Protein AF-A0A662A0G9-F1 (afdb_monomer)

Sequence (74 aa):
MHFNIKFFLLAISFLLLGKSFGQVDISDTTLHIPMFYASFAYQIPGGDMADRFGDNANIGGGFQWKTNTNWVFG

Foldseek 3Di:
DDDDVVVVVVVVVVVVPDDDPPDDPDQLLPDKDKDKDKDKDKDQDDDPCVVVHGIDIDIDMDIWIAHSVGDIDD

Secondary structure (DSSP, 8-state):
----HHHHHHHHHHHTTPPPTT-----GGG--EEEEEEEEEEE---THHHHH---EEEEEEEEEEE-TTS-EE-

pLDDT: mean 85.19, std 12.31, range [48.12, 97.5]

Mean predicted aligned error: 12.7 Å

Radius of gyration: 27.89 Å; Cα contacts (8 Å, |Δi|>4): 74; chains: 1; bounding box: 40×47×76 Å

Structure (mmCIF, N/CA/C/O backbone):
data_AF-A0A662A0G9-F1
#
_entry.id   AF-A0A662A0G9-F1
#
loop_
_atom_site.group_PDB
_atom_site.id
_atom_site.type_symbol
_atom_site.label_atom_id
_atom_site.label_alt_id
_atom_site.label_comp_id
_atom_site.label_asym_id
_atom_site.label_entity_id
_atom_site.label_seq_id
_atom_site.pdbx_PDB_ins_code
_atom_site.Cartn_x
_atom_site.Cartn_y
_atom_site.Cartn_z
_atom_site.occupancy
_atom_site.B_iso_or_equiv
_atom_site.auth_seq_id
_atom_site.auth_comp_id
_atom_site.auth_asym_id
_atom_site.auth_atom_id
_atom_site.pdbx_PDB_model_num
ATOM 1 N N . MET A 1 1 ? 23.262 -36.243 45.405 1.00 48.12 1 MET A N 1
ATOM 2 C CA . MET A 1 1 ? 21.902 -35.846 44.975 1.00 48.12 1 MET A CA 1
ATOM 3 C C . MET A 1 1 ? 21.872 -35.835 43.455 1.00 48.12 1 MET A C 1
ATOM 5 O O . MET A 1 1 ? 22.562 -35.016 42.868 1.00 48.12 1 MET A O 1
ATOM 9 N N . HIS A 1 2 ? 21.154 -36.762 42.816 1.00 59.78 2 HIS A N 1
ATOM 10 C CA . HIS A 1 2 ? 21.002 -36.764 41.357 1.00 59.78 2 HIS A CA 1
ATOM 11 C C . HIS A 1 2 ? 19.864 -35.811 40.985 1.00 59.78 2 HIS A C 1
ATOM 13 O O . HIS A 1 2 ? 18.710 -36.051 41.338 1.00 59.78 2 HIS A O 1
ATOM 19 N N . PHE A 1 3 ? 20.195 -34.699 40.332 1.00 67.75 3 PHE A N 1
ATOM 20 C CA . PHE A 1 3 ? 19.206 -33.727 39.882 1.00 67.75 3 PHE A CA 1
ATOM 21 C C . PHE A 1 3 ? 18.480 -34.281 38.651 1.00 67.75 3 PHE A C 1
ATOM 23 O O . PHE A 1 3 ? 19.060 -34.441 37.578 1.00 67.75 3 PHE A O 1
ATOM 30 N N . ASN A 1 4 ? 17.207 -34.631 38.818 1.00 81.94 4 ASN A N 1
ATOM 31 C CA . ASN A 1 4 ? 16.406 -35.244 37.766 1.00 81.94 4 ASN A CA 1
ATOM 32 C C . ASN A 1 4 ? 15.854 -34.165 36.827 1.00 81.94 4 ASN A C 1
ATOM 34 O O . ASN A 1 4 ? 14.788 -33.597 37.068 1.00 81.94 4 ASN A O 1
ATOM 38 N N . ILE A 1 5 ? 16.565 -33.922 35.725 1.00 86.62 5 ILE A N 1
ATOM 39 C CA . ILE A 1 5 ? 16.259 -32.868 34.744 1.00 86.62 5 ILE A CA 1
ATOM 40 C C . ILE A 1 5 ? 14.821 -32.910 34.195 1.00 86.62 5 ILE A C 1
ATOM 42 O O . ILE A 1 5 ? 14.256 -31.876 33.860 1.00 86.62 5 ILE A O 1
ATOM 46 N N . LYS A 1 6 ? 14.179 -34.086 34.182 1.00 84.94 6 LYS A N 1
ATOM 47 C CA . LYS A 1 6 ? 12.778 -34.256 33.762 1.00 84.94 6 LYS A CA 1
ATOM 48 C C . LYS A 1 6 ? 11.793 -33.484 34.649 1.00 84.94 6 LYS A C 1
ATOM 50 O O . LYS A 1 6 ? 10.868 -32.870 34.131 1.00 84.94 6 LYS A O 1
ATOM 55 N N . PHE A 1 7 ? 12.005 -33.476 35.967 1.00 84.75 7 PHE A N 1
ATOM 56 C CA . PHE A 1 7 ? 11.145 -32.730 36.895 1.00 84.75 7 PHE A CA 1
ATOM 57 C C . PHE A 1 7 ? 11.346 -31.220 36.767 1.00 84.75 7 PHE A C 1
ATOM 59 O O . PHE A 1 7 ? 10.393 -30.456 36.883 1.00 84.75 7 PHE A O 1
ATOM 66 N N . PHE A 1 8 ? 12.571 -30.795 36.465 1.00 86.44 8 PHE A N 1
ATOM 67 C CA . PHE A 1 8 ? 12.884 -29.394 36.212 1.00 86.44 8 PHE A CA 1
ATOM 68 C C . PHE A 1 8 ? 12.208 -28.879 34.931 1.00 86.44 8 PHE A C 1
ATOM 70 O O . PHE A 1 8 ? 11.585 -27.820 34.939 1.00 86.44 8 PHE A O 1
ATOM 77 N N . LEU A 1 9 ? 12.245 -29.668 33.854 1.00 86.88 9 LEU A N 1
ATOM 78 C CA . LEU A 1 9 ? 11.552 -29.351 32.601 1.00 86.88 9 LEU A CA 1
ATOM 79 C C . LEU A 1 9 ? 10.026 -29.299 32.776 1.00 86.88 9 LEU A C 1
ATOM 81 O O . LEU A 1 9 ? 9.375 -28.405 32.236 1.00 86.88 9 LEU A O 1
ATOM 85 N N . LEU A 1 10 ? 9.460 -30.208 33.577 1.00 86.56 10 LEU A N 1
ATOM 86 C CA . LEU A 1 10 ? 8.034 -30.198 33.907 1.00 86.56 10 LEU A CA 1
ATOM 87 C C . LEU A 1 10 ? 7.638 -28.905 34.641 1.00 86.56 10 LEU A C 1
ATOM 89 O O . LEU A 1 10 ? 6.642 -28.278 34.283 1.00 86.56 10 LEU A O 1
ATOM 93 N N . ALA A 1 11 ? 8.444 -28.466 35.612 1.00 85.75 11 ALA A N 1
ATOM 94 C CA . ALA A 1 11 ? 8.198 -27.228 36.350 1.00 85.75 11 ALA A CA 1
ATOM 95 C C . ALA A 1 11 ? 8.249 -25.983 35.444 1.00 85.75 11 ALA A C 1
ATOM 97 O O . ALA A 1 11 ? 7.393 -25.107 35.557 1.00 85.75 11 ALA A O 1
ATOM 98 N N . ILE A 1 12 ? 9.191 -25.935 34.495 1.00 85.81 12 ILE A N 1
ATOM 99 C CA . ILE A 1 12 ? 9.276 -24.853 33.500 1.00 85.81 12 ILE A CA 1
ATOM 100 C C . ILE A 1 12 ? 8.031 -24.824 32.608 1.00 85.81 12 ILE A C 1
ATOM 102 O O . ILE A 1 12 ? 7.491 -23.750 32.358 1.00 85.81 12 ILE A O 1
ATOM 106 N N . SER A 1 13 ? 7.535 -25.984 32.165 1.00 82.06 13 SER A N 1
ATOM 107 C CA . SER A 1 13 ? 6.338 -26.039 31.312 1.00 82.06 13 SER A CA 1
ATOM 108 C C . SER A 1 13 ? 5.098 -25.446 31.993 1.00 82.06 13 SER A C 1
ATOM 110 O O . SER A 1 13 ? 4.302 -24.775 31.342 1.00 82.06 13 SER A O 1
ATOM 112 N N . PHE A 1 14 ? 4.978 -25.615 33.313 1.00 79.56 14 PHE A N 1
ATOM 113 C CA . PHE A 1 14 ? 3.864 -25.083 34.098 1.00 79.56 14 PHE A CA 1
ATOM 114 C C . PHE A 1 14 ? 3.942 -23.559 34.275 1.00 79.56 14 PHE A C 1
ATOM 116 O O . PHE A 1 14 ? 2.912 -22.889 34.311 1.00 79.56 14 PHE A O 1
ATOM 123 N N . LEU A 1 15 ? 5.155 -22.999 34.332 1.00 78.12 15 LEU A N 1
ATOM 124 C CA . LEU A 1 15 ? 5.382 -21.552 34.427 1.00 78.12 15 LEU A CA 1
ATOM 125 C C . LEU A 1 15 ? 5.036 -20.805 33.128 1.00 78.12 15 LEU A C 1
ATOM 127 O O . LEU A 1 15 ? 4.747 -19.612 33.168 1.00 78.12 15 LEU A O 1
ATOM 131 N N . LEU A 1 16 ? 5.018 -21.497 31.985 1.00 75.62 16 LEU A N 1
ATOM 132 C CA . LEU A 1 16 ? 4.705 -20.916 30.674 1.00 75.62 16 LEU A CA 1
ATOM 133 C C . LEU A 1 16 ? 3.197 -20.865 30.356 1.00 75.62 16 LEU A C 1
ATOM 135 O O . LEU A 1 16 ? 2.817 -20.357 29.306 1.00 75.62 16 LEU A O 1
ATOM 139 N N . LEU A 1 17 ? 2.325 -21.345 31.252 1.00 71.50 17 LEU A N 1
ATOM 140 C CA . LEU A 1 17 ? 0.863 -21.362 31.059 1.00 71.50 17 LEU A CA 1
ATOM 141 C C . LEU A 1 17 ? 0.164 -20.031 31.411 1.00 71.50 17 LEU A C 1
ATOM 143 O O . LEU A 1 17 ? -1.067 -19.959 31.431 1.00 71.50 17 LEU A O 1
ATOM 147 N N . GLY A 1 18 ? 0.924 -18.974 31.708 1.00 73.94 18 GLY A N 1
ATOM 148 C CA . GLY A 1 18 ? 0.380 -17.652 32.008 1.00 73.94 18 GLY A CA 1
ATOM 149 C C . GLY A 1 18 ? -0.427 -17.074 30.841 1.00 73.94 18 GLY A C 1
ATOM 150 O O . GLY A 1 18 ? -0.031 -17.165 29.680 1.00 73.94 18 GLY A O 1
ATOM 151 N N . LYS A 1 19 ? -1.573 -16.452 31.144 1.00 67.00 19 LYS A N 1
ATOM 152 C CA . LYS A 1 19 ? -2.358 -15.701 30.155 1.00 67.00 19 LYS A CA 1
ATOM 153 C C . LYS A 1 19 ? -1.513 -14.525 29.648 1.00 67.00 19 LYS A C 1
ATOM 155 O O . LYS A 1 19 ? -1.139 -13.650 30.423 1.00 67.00 19 LYS A O 1
ATOM 160 N N . SER A 1 20 ? -1.198 -14.522 28.355 1.00 67.31 20 SER A N 1
ATOM 161 C CA . SER A 1 20 ? -0.509 -13.411 27.694 1.00 67.31 20 SER A CA 1
ATOM 162 C C . SER A 1 20 ? -1.464 -12.224 27.547 1.00 67.31 20 SER A C 1
ATOM 164 O O . SER A 1 20 ? -2.505 -12.348 26.908 1.00 67.31 20 SER A O 1
ATOM 166 N N . PHE A 1 21 ? -1.105 -11.067 28.107 1.00 70.75 21 PHE A N 1
ATOM 167 C CA . PHE A 1 21 ? -1.866 -9.812 27.994 1.00 70.75 21 PHE A CA 1
ATOM 168 C C . PHE A 1 21 ? -1.693 -9.108 26.630 1.00 70.75 21 PHE A C 1
ATOM 170 O O . PHE A 1 21 ? -2.068 -7.950 26.480 1.00 70.75 21 PHE A O 1
ATOM 177 N N . GLY A 1 22 ? -1.107 -9.780 25.632 1.00 66.94 22 GLY A N 1
ATOM 178 C CA . GLY A 1 22 ? -0.804 -9.187 24.324 1.00 66.94 22 GLY A CA 1
ATOM 179 C C . GLY A 1 22 ? -1.947 -9.214 23.305 1.00 66.94 22 GLY A C 1
ATOM 180 O O . GLY A 1 22 ? -1.851 -8.539 22.286 1.00 66.94 22 GLY A O 1
ATOM 181 N N . GLN A 1 23 ? -3.013 -9.983 23.547 1.00 64.25 23 GLN A N 1
ATOM 182 C CA . GLN A 1 23 ? -4.164 -10.064 22.642 1.00 64.25 23 GLN A CA 1
ATOM 183 C C . GLN A 1 23 ? -5.335 -9.275 23.224 1.00 64.25 23 GLN A C 1
ATOM 185 O O . GLN A 1 23 ? -6.129 -9.798 24.004 1.00 64.25 23 GLN A O 1
ATOM 190 N N . VAL A 1 24 ? -5.423 -7.999 22.850 1.00 66.12 24 VAL A N 1
ATOM 191 C CA . VAL A 1 24 ? -6.667 -7.240 22.985 1.00 66.12 24 VAL A CA 1
ATOM 192 C C . VAL A 1 24 ? -7.538 -7.619 21.792 1.00 66.12 24 VAL A C 1
ATOM 194 O O . VAL A 1 24 ? -7.175 -7.341 20.652 1.00 66.12 24 VAL A O 1
ATOM 197 N N . ASP A 1 25 ? -8.662 -8.278 22.060 1.00 67.31 25 ASP A N 1
ATOM 198 C CA . ASP A 1 25 ? -9.701 -8.533 21.063 1.00 67.31 25 ASP A CA 1
ATOM 199 C C . ASP A 1 25 ? -10.441 -7.218 20.791 1.00 67.31 25 ASP A C 1
ATOM 201 O O . ASP A 1 25 ? -11.404 -6.856 21.472 1.00 67.31 25 ASP A O 1
ATOM 205 N N . ILE A 1 26 ? -9.900 -6.424 19.867 1.00 65.94 26 ILE A N 1
ATOM 206 C CA . ILE A 1 26 ? -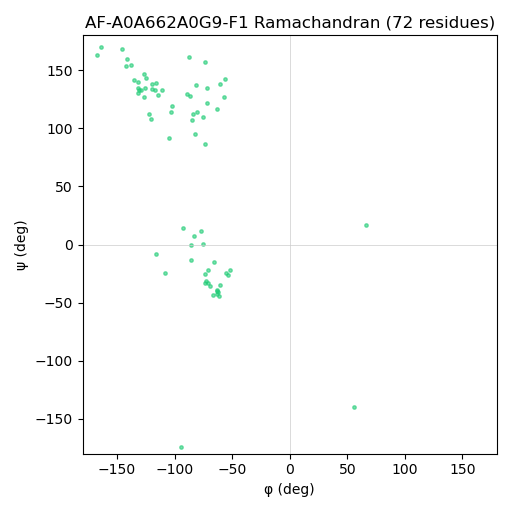10.570 -5.218 19.395 1.00 65.94 26 ILE A CA 1
ATOM 207 C C . ILE A 1 26 ? -11.524 -5.659 18.294 1.00 65.94 26 ILE A C 1
ATOM 209 O O . ILE A 1 26 ? -11.096 -5.989 17.193 1.00 65.94 26 ILE A O 1
ATOM 213 N N . SER A 1 27 ? -12.822 -5.651 18.593 1.00 67.25 27 S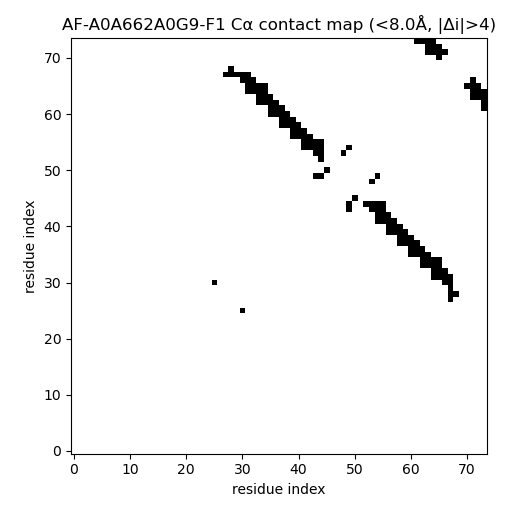ER A N 1
ATOM 214 C CA . SER A 1 27 ? -13.846 -5.945 17.595 1.00 67.25 27 SER A CA 1
ATOM 215 C C . SER A 1 27 ? -13.727 -4.989 16.401 1.00 67.25 27 SER A C 1
ATOM 217 O O . SER A 1 27 ? -13.769 -3.764 16.574 1.00 67.25 27 SER A O 1
ATOM 219 N N . ASP A 1 28 ? -13.637 -5.555 15.191 1.00 62.62 28 ASP A N 1
ATOM 220 C CA . ASP A 1 28 ? -13.536 -4.830 13.913 1.00 62.62 28 ASP A CA 1
ATOM 221 C C . ASP A 1 28 ? -14.638 -3.764 13.732 1.00 62.62 28 ASP A C 1
ATOM 223 O O . ASP A 1 28 ? -14.452 -2.782 13.014 1.00 62.62 28 ASP A O 1
ATOM 227 N N . THR A 1 29 ? -15.764 -3.894 14.441 1.00 61.31 29 THR A N 1
ATOM 228 C CA . THR A 1 29 ? -16.904 -2.965 14.395 1.00 61.31 29 THR A CA 1
ATOM 229 C C . THR A 1 29 ? -16.688 -1.646 15.143 1.00 61.31 29 THR A C 1
ATOM 231 O O . THR A 1 29 ? -17.591 -0.805 15.158 1.00 61.31 29 THR A O 1
ATOM 234 N N . THR A 1 30 ? -15.524 -1.431 15.764 1.00 60.53 30 THR A N 1
ATOM 235 C CA . THR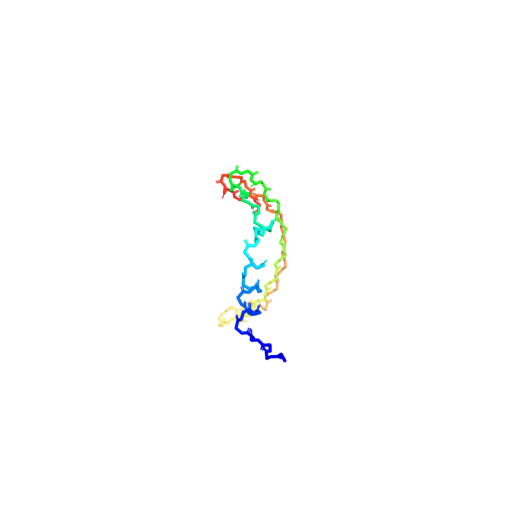 A 1 30 ? -15.260 -0.229 16.588 1.00 60.53 30 THR A CA 1
ATOM 236 C C . THR A 1 30 ? -14.149 0.665 16.028 1.00 60.53 30 THR A C 1
ATOM 238 O O . THR A 1 30 ? -13.939 1.770 16.525 1.00 60.53 30 THR A O 1
ATOM 241 N N . LEU A 1 31 ? -13.430 0.229 14.990 1.00 75.44 31 LEU A N 1
ATOM 242 C CA . LEU A 1 31 ? -12.217 0.911 14.541 1.00 75.44 31 LEU A CA 1
ATOM 243 C C . LEU A 1 31 ? -12.449 1.750 13.284 1.00 75.44 31 LEU A C 1
ATOM 245 O O . LEU A 1 31 ? -12.672 1.234 12.191 1.00 75.44 31 LEU A O 1
ATOM 249 N N . HIS A 1 32 ? -12.312 3.063 13.444 1.00 87.31 32 HIS A N 1
ATOM 250 C CA . HIS A 1 32 ? -11.982 3.949 12.338 1.00 87.31 32 HIS A CA 1
ATOM 251 C C . HIS A 1 32 ? -10.464 4.011 12.185 1.00 87.31 32 HIS A C 1
ATOM 253 O O . HIS A 1 32 ? -9.760 4.268 13.162 1.00 87.31 32 HIS A O 1
ATOM 259 N N . ILE A 1 33 ? -9.959 3.770 10.975 1.00 91.62 33 ILE A N 1
ATOM 260 C CA . ILE A 1 33 ? -8.517 3.681 10.725 1.00 91.62 33 ILE A CA 1
ATOM 261 C C . ILE A 1 33 ? -8.123 4.753 9.700 1.00 91.62 33 ILE A C 1
ATOM 263 O O . ILE A 1 33 ? -8.459 4.608 8.520 1.00 91.62 33 ILE A O 1
ATOM 267 N N . PRO A 1 34 ? -7.421 5.824 10.121 1.00 92.44 34 PRO A N 1
ATOM 268 C CA . PRO A 1 34 ? -6.743 6.718 9.193 1.00 92.44 34 PRO A CA 1
ATOM 269 C C . PRO A 1 34 ? -5.523 6.012 8.596 1.00 92.44 34 PRO A C 1
ATOM 271 O O . PRO A 1 34 ? -4.735 5.392 9.311 1.00 92.44 34 PRO A O 1
ATOM 274 N N . MET A 1 35 ? -5.353 6.123 7.285 1.00 95.12 35 MET A N 1
ATOM 275 C CA . MET A 1 35 ? -4.273 5.496 6.532 1.00 95.12 35 MET A CA 1
ATOM 276 C C . MET A 1 35 ? -3.592 6.548 5.664 1.00 95.12 35 MET A C 1
ATOM 278 O O . MET A 1 35 ? -4.251 7.317 4.972 1.00 95.12 35 MET A O 1
ATOM 282 N N . PHE A 1 36 ? -2.265 6.568 5.684 1.00 96.38 36 PHE A N 1
ATOM 283 C CA . PHE A 1 36 ? -1.453 7.386 4.791 1.00 96.38 36 PHE A CA 1
ATOM 284 C C . PHE A 1 36 ? -0.633 6.453 3.917 1.00 96.38 36 PHE A C 1
ATOM 286 O O . PHE A 1 36 ? -0.100 5.458 4.413 1.00 96.38 36 PHE A O 1
ATOM 293 N N . TYR A 1 37 ? -0.512 6.774 2.635 1.00 95.12 37 TYR A N 1
ATOM 294 C CA . TYR A 1 37 ? 0.326 5.999 1.732 1.00 95.12 37 TYR A CA 1
ATOM 295 C C . TYR A 1 37 ? 1.121 6.902 0.799 1.00 95.12 37 TYR A C 1
ATOM 297 O O . TYR A 1 37 ? 0.729 8.028 0.494 1.00 95.12 37 TYR A O 1
ATOM 305 N N . ALA A 1 38 ? 2.243 6.363 0.338 1.00 97.06 38 ALA A N 1
ATOM 306 C CA . ALA A 1 38 ? 3.042 6.903 -0.745 1.00 97.06 38 ALA A CA 1
ATOM 307 C C . ALA A 1 38 ? 3.218 5.803 -1.796 1.00 97.06 38 ALA A C 1
ATOM 309 O O . ALA A 1 38 ? 3.338 4.624 -1.457 1.00 97.06 38 ALA A O 1
ATOM 310 N N . SER A 1 39 ? 3.218 6.183 -3.067 1.00 96.31 39 SER A N 1
ATOM 311 C CA . SER A 1 39 ? 3.373 5.283 -4.203 1.00 96.31 39 SER A CA 1
ATOM 312 C C . SER A 1 39 ? 4.407 5.837 -5.167 1.00 96.31 39 SER A C 1
ATOM 314 O O . SER A 1 39 ? 4.414 7.030 -5.468 1.00 96.31 39 SER A O 1
ATOM 316 N N . PHE A 1 40 ? 5.237 4.954 -5.701 1.00 97.50 40 PHE A N 1
ATOM 317 C CA . PHE A 1 40 ? 6.148 5.263 -6.788 1.00 97.50 40 PHE A CA 1
ATOM 318 C C . PHE A 1 40 ? 6.021 4.179 -7.853 1.00 97.50 40 PHE A C 1
ATOM 320 O O . PHE A 1 40 ? 5.981 2.992 -7.525 1.00 97.50 40 PHE A O 1
ATOM 327 N N . ALA A 1 41 ? 5.946 4.589 -9.114 1.00 97.06 41 ALA A N 1
ATOM 328 C CA . ALA A 1 41 ? 5.887 3.698 -10.258 1.00 97.06 41 ALA A CA 1
ATOM 329 C C . ALA A 1 41 ? 6.829 4.197 -11.352 1.00 97.06 41 ALA A C 1
ATOM 331 O O . ALA A 1 41 ? 6.930 5.396 -11.608 1.00 97.06 41 ALA A O 1
ATOM 332 N N . TYR A 1 42 ? 7.493 3.257 -12.013 1.00 97.19 42 TYR A N 1
ATOM 333 C CA . TYR A 1 42 ? 8.303 3.522 -13.190 1.00 97.19 42 TYR A CA 1
ATOM 334 C C . TYR A 1 42 ? 7.929 2.512 -14.269 1.00 97.19 42 TYR A C 1
ATOM 336 O O . TYR A 1 42 ? 7.834 1.315 -13.992 1.00 97.19 42 TYR A O 1
ATOM 344 N N . GLN A 1 43 ? 7.663 2.998 -15.474 1.00 96.25 43 GLN A N 1
ATOM 345 C CA . GLN A 1 43 ? 7.174 2.205 -16.593 1.00 96.25 43 GLN A CA 1
ATOM 346 C C . GLN A 1 43 ? 8.089 2.426 -17.792 1.00 96.25 43 GLN A C 1
ATOM 348 O O . GLN A 1 43 ? 8.314 3.564 -18.203 1.00 96.25 43 GLN A O 1
ATOM 353 N N . ILE A 1 44 ? 8.576 1.323 -18.354 1.00 95.88 44 ILE A N 1
ATOM 354 C CA . I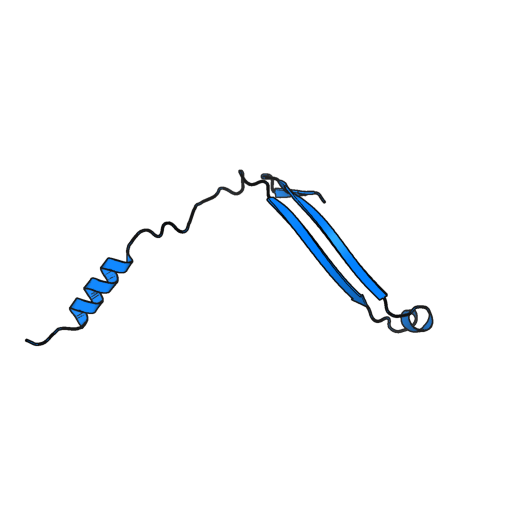LE A 1 44 ? 9.418 1.312 -19.549 1.00 95.88 44 ILE A CA 1
ATOM 355 C C . ILE A 1 44 ? 8.524 0.890 -20.722 1.00 95.88 44 ILE A C 1
ATOM 357 O O . ILE A 1 44 ? 7.938 -0.199 -20.663 1.00 95.88 44 ILE A O 1
ATOM 361 N N . PRO A 1 45 ? 8.349 1.732 -21.752 1.00 94.06 45 PRO A N 1
ATOM 362 C CA . PRO A 1 45 ? 7.492 1.425 -22.882 1.00 94.06 45 PRO A CA 1
ATOM 363 C C . PRO A 1 45 ? 8.136 0.383 -23.806 1.00 94.06 45 PRO A C 1
ATOM 365 O O . PRO A 1 45 ? 9.354 0.222 -23.857 1.00 94.06 45 PRO A O 1
ATOM 368 N N . GLY A 1 46 ? 7.300 -0.319 -24.572 1.00 94.19 46 GLY A N 1
ATOM 369 C CA . GLY A 1 46 ? 7.731 -1.294 -25.574 1.00 94.19 46 GLY A CA 1
ATOM 370 C C . GLY A 1 46 ? 6.869 -1.241 -26.835 1.00 94.19 46 GLY A C 1
ATOM 371 O O . GLY A 1 46 ? 5.741 -0.744 -26.800 1.00 94.19 46 GLY A O 1
ATOM 372 N N . GLY A 1 47 ? 7.400 -1.753 -27.950 1.00 93.81 47 GLY A N 1
ATOM 373 C CA . GLY A 1 47 ? 6.744 -1.692 -29.264 1.00 93.81 47 GLY A CA 1
ATOM 374 C C . GLY A 1 47 ? 6.410 -0.254 -29.668 1.00 93.81 47 GLY A C 1
ATOM 375 O O . GLY A 1 47 ? 7.162 0.666 -29.355 1.00 93.81 47 GLY A O 1
ATOM 376 N N . ASP A 1 48 ? 5.235 -0.046 -30.262 1.00 94.06 48 ASP A N 1
ATOM 377 C CA . ASP A 1 48 ? 4.762 1.275 -30.704 1.00 94.06 48 ASP A CA 1
ATOM 378 C C . ASP A 1 48 ? 4.743 2.340 -29.593 1.00 94.06 48 ASP A C 1
ATOM 380 O O . ASP A 1 48 ? 4.790 3.536 -29.880 1.00 94.06 48 ASP A O 1
ATOM 384 N N . MET A 1 49 ? 4.647 1.941 -28.317 1.00 90.50 49 MET A N 1
ATOM 385 C CA . MET A 1 49 ? 4.742 2.890 -27.205 1.00 90.50 49 MET A CA 1
ATOM 386 C C . MET A 1 49 ? 6.155 3.456 -27.063 1.00 90.50 49 MET A C 1
ATOM 388 O O . MET A 1 49 ? 6.259 4.628 -26.743 1.00 90.50 49 MET A O 1
ATOM 392 N N . ALA A 1 50 ? 7.210 2.675 -27.319 1.00 91.88 50 ALA A N 1
ATOM 393 C CA . ALA A 1 50 ? 8.599 3.143 -27.238 1.00 91.88 50 ALA A CA 1
ATOM 394 C C . ALA A 1 50 ? 8.962 4.062 -28.412 1.00 91.88 50 ALA A C 1
ATOM 396 O O . ALA A 1 50 ? 9.716 5.018 -28.252 1.00 91.88 50 ALA A O 1
ATOM 397 N N . ASP A 1 51 ? 8.373 3.807 -29.582 1.00 94.12 51 ASP A N 1
ATOM 398 C CA . ASP A 1 51 ? 8.593 4.635 -30.771 1.00 94.12 51 ASP A CA 1
ATOM 399 C C . ASP A 1 51 ? 7.882 5.994 -30.671 1.00 94.12 51 ASP A C 1
ATOM 401 O O . ASP A 1 51 ? 8.281 6.968 -31.311 1.00 94.12 51 ASP A O 1
ATOM 405 N N . ARG A 1 52 ? 6.803 6.067 -29.880 1.00 93.38 52 ARG A N 1
ATOM 406 C CA . ARG A 1 52 ? 5.934 7.251 -29.779 1.00 93.38 52 ARG A CA 1
ATOM 407 C C . ARG A 1 52 ? 6.067 8.005 -28.458 1.00 93.38 52 ARG A C 1
ATOM 409 O O . ARG A 1 52 ? 5.741 9.190 -28.415 1.00 93.38 52 ARG A O 1
ATOM 416 N N . PHE A 1 53 ? 6.502 7.335 -27.396 1.00 89.62 53 PHE A N 1
ATOM 417 C CA . PHE A 1 53 ? 6.558 7.852 -26.031 1.00 89.62 53 PHE A CA 1
ATOM 418 C C . PHE A 1 53 ? 7.819 7.339 -25.311 1.00 89.62 53 PHE A C 1
ATOM 420 O O . PHE A 1 53 ? 8.360 6.290 -25.641 1.00 89.62 53 PHE A O 1
ATOM 427 N N . GLY A 1 54 ? 8.307 8.095 -24.325 1.00 89.94 54 GLY A N 1
ATOM 428 C CA . GLY A 1 54 ? 9.452 7.706 -23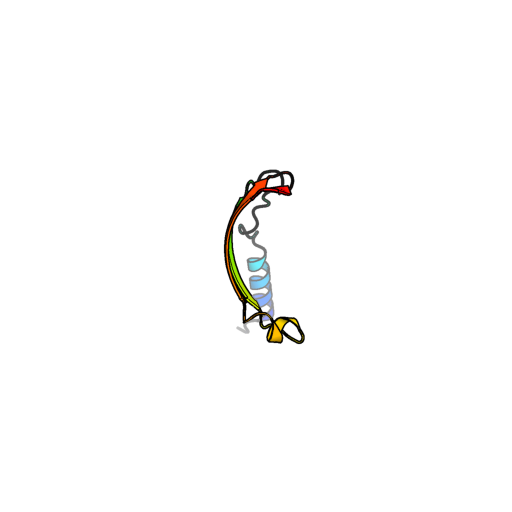.494 1.00 89.94 54 GLY A CA 1
ATOM 429 C C . GLY A 1 54 ? 9.045 7.019 -22.189 1.00 89.94 54 GLY A C 1
ATOM 430 O O . GLY A 1 54 ? 7.860 6.782 -21.938 1.00 89.94 54 GLY A O 1
ATOM 431 N N . ASP A 1 55 ? 10.038 6.744 -21.342 1.00 94.62 55 ASP A N 1
ATOM 432 C CA . ASP A 1 55 ? 9.821 6.210 -19.995 1.00 94.62 55 ASP A CA 1
ATOM 433 C C . ASP A 1 55 ? 8.889 7.106 -19.172 1.00 94.62 55 ASP A C 1
ATOM 435 O O . ASP A 1 55 ? 8.960 8.339 -19.227 1.00 94.62 55 ASP A O 1
ATOM 439 N N . ASN A 1 56 ? 8.032 6.478 -18.367 1.00 94.94 56 ASN A N 1
ATOM 440 C CA . ASN A 1 56 ? 7.139 7.180 -17.456 1.00 94.94 56 ASN A CA 1
ATOM 441 C C . ASN A 1 56 ? 7.547 6.939 -16.002 1.00 94.94 56 ASN A C 1
ATOM 443 O O . ASN A 1 56 ? 7.755 5.804 -15.582 1.00 94.94 56 ASN A O 1
ATOM 447 N N . ALA A 1 57 ? 7.609 8.018 -15.226 1.00 96.00 57 ALA A N 1
ATOM 448 C CA . ALA A 1 57 ? 7.767 7.975 -13.782 1.00 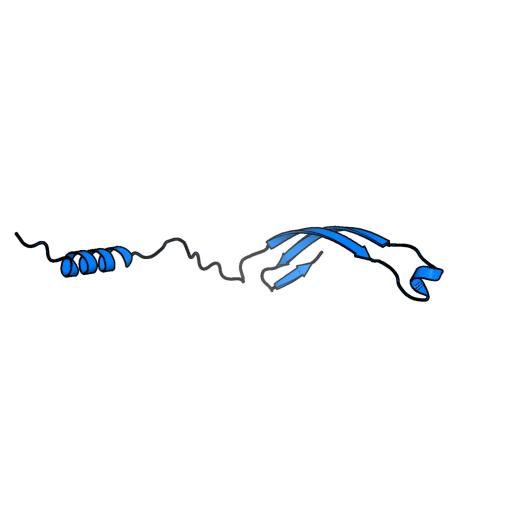96.00 57 ALA A CA 1
ATOM 449 C C . ALA A 1 57 ? 6.558 8.646 -13.131 1.00 96.00 57 ALA A C 1
ATOM 451 O O . ALA A 1 57 ? 6.164 9.746 -13.528 1.00 96.00 57 ALA A O 1
ATOM 452 N N . ASN A 1 58 ? 5.994 8.000 -12.118 1.00 96.44 58 ASN A N 1
ATOM 453 C CA . ASN A 1 58 ? 4.845 8.502 -11.387 1.00 96.44 58 ASN A CA 1
ATOM 454 C C . ASN A 1 58 ? 5.102 8.417 -9.882 1.00 96.44 58 ASN A C 1
ATOM 456 O O . ASN A 1 58 ? 5.559 7.394 -9.368 1.00 96.44 58 ASN A O 1
ATOM 460 N N . ILE A 1 59 ? 4.809 9.504 -9.179 1.00 97.31 59 ILE A N 1
ATOM 461 C CA . ILE A 1 59 ? 4.879 9.587 -7.726 1.00 97.31 59 ILE A CA 1
ATOM 462 C C . ILE A 1 59 ? 3.529 10.065 -7.220 1.00 97.31 59 ILE A C 1
ATOM 464 O O . ILE A 1 59 ? 2.937 11.001 -7.753 1.00 97.31 59 ILE A O 1
ATOM 468 N N . GLY A 1 60 ? 3.040 9.402 -6.186 1.00 96.38 60 GLY A N 1
ATOM 469 C CA . GLY A 1 60 ? 1.749 9.685 -5.598 1.00 96.38 60 GLY A CA 1
ATOM 470 C C . GLY A 1 60 ? 1.776 9.457 -4.103 1.00 96.38 60 GLY A C 1
ATOM 471 O O . GLY A 1 60 ? 2.700 8.877 -3.535 1.00 96.38 60 GLY A O 1
ATOM 472 N N . GLY A 1 61 ? 0.728 9.926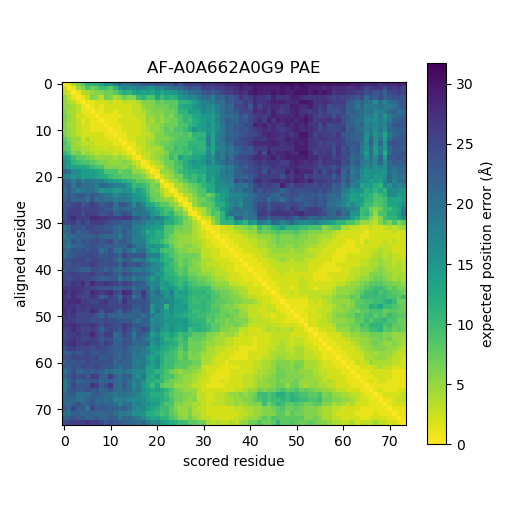 -3.463 1.00 96.44 61 GLY A N 1
ATOM 473 C CA . GLY A 1 61 ? 0.458 9.671 -2.069 1.00 96.44 61 GLY A CA 1
ATOM 474 C C . GLY A 1 61 ? -0.958 10.105 -1.769 1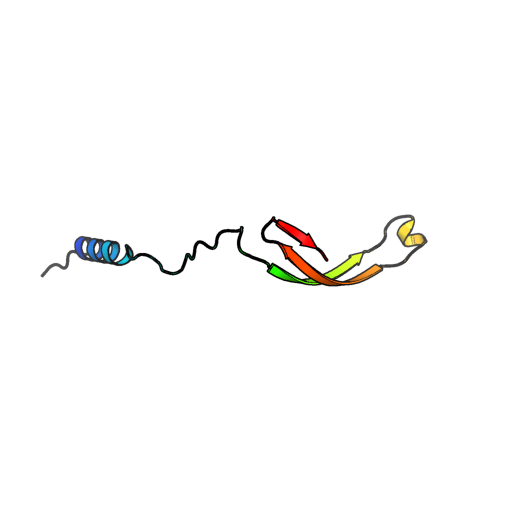.00 96.44 61 GLY A C 1
ATOM 475 O O . GLY A 1 61 ? -1.572 10.836 -2.550 1.00 96.44 61 GLY A O 1
ATOM 476 N N . GLY A 1 62 ? -1.484 9.627 -0.657 1.00 96.19 62 GLY A N 1
ATOM 477 C CA . GLY A 1 62 ? -2.867 9.878 -0.321 1.00 96.19 62 GLY A CA 1
ATOM 478 C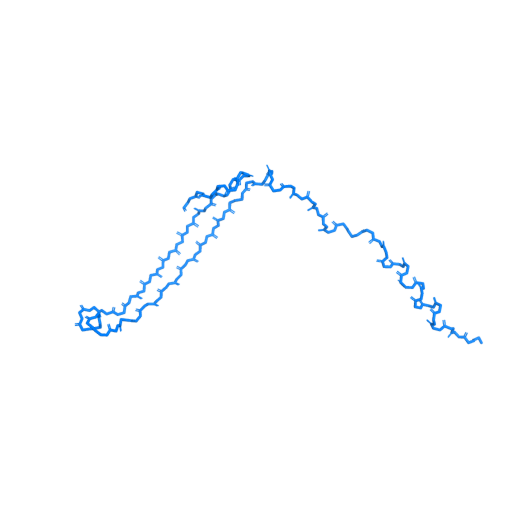 C . GLY A 1 62 ? -3.172 9.595 1.130 1.00 96.19 62 GLY A C 1
ATOM 479 O O . GLY A 1 62 ? -2.371 9.032 1.883 1.00 96.19 62 GLY A O 1
ATOM 480 N N . PHE A 1 63 ? -4.368 10.022 1.496 1.00 96.81 63 PHE A N 1
ATOM 481 C CA . PHE A 1 63 ? -4.977 9.753 2.777 1.00 96.81 63 PHE A CA 1
ATOM 482 C C . PHE A 1 63 ? -6.239 8.942 2.537 1.00 96.81 63 PHE A C 1
ATOM 484 O O . PHE A 1 63 ? -7.041 9.294 1.678 1.00 96.81 63 PHE A O 1
ATOM 491 N N . GLN A 1 64 ? -6.411 7.881 3.310 1.00 96.81 64 GLN A N 1
ATOM 492 C CA . GLN A 1 64 ? -7.587 7.036 3.280 1.00 96.81 64 GLN A CA 1
ATOM 493 C C . GLN A 1 64 ? -8.179 6.906 4.678 1.00 96.81 64 GLN A C 1
ATOM 495 O O . GLN A 1 64 ? -7.473 6.880 5.684 1.00 96.81 64 GLN A O 1
ATOM 500 N N . TRP A 1 65 ? -9.496 6.787 4.738 1.00 94.12 65 TRP A N 1
ATOM 501 C CA . TRP A 1 65 ? -10.250 6.582 5.960 1.00 94.12 65 TRP A CA 1
ATOM 502 C C . TRP A 1 65 ? -11.054 5.298 5.851 1.00 94.12 65 TRP A C 1
ATOM 504 O O . TRP A 1 65 ? -12.006 5.215 5.069 1.00 94.12 65 TRP A O 1
ATOM 514 N N . LYS A 1 66 ? -10.687 4.296 6.651 1.00 92.44 66 LYS A N 1
ATOM 515 C CA . LYS A 1 66 ? -11.483 3.081 6.807 1.00 92.44 66 LYS A CA 1
ATOM 516 C C . LYS A 1 66 ? -12.494 3.270 7.935 1.00 92.44 66 LYS A C 1
ATOM 518 O O . LYS A 1 66 ? -12.150 3.677 9.043 1.00 92.44 66 LYS A O 1
ATOM 523 N N . THR A 1 67 ? -13.747 2.958 7.645 1.00 91.44 67 THR A N 1
ATOM 524 C CA . THR A 1 67 ? -14.847 2.929 8.609 1.00 91.44 67 THR A CA 1
ATOM 525 C C . THR A 1 67 ? -14.949 1.573 9.295 1.00 91.44 67 THR A C 1
ATOM 527 O O . THR A 1 67 ? -14.488 0.553 8.782 1.00 91.44 67 THR A O 1
ATOM 530 N N . ASN A 1 68 ? -15.630 1.556 10.434 1.00 88.19 68 ASN A N 1
ATOM 531 C CA . ASN A 1 68 ? -15.955 0.345 11.176 1.00 88.19 68 ASN A CA 1
ATOM 532 C C . ASN A 1 68 ? -16.926 -0.607 10.446 1.00 88.19 68 ASN A C 1
ATOM 534 O O . ASN A 1 68 ? -17.058 -1.769 10.815 1.00 88.19 68 ASN A O 1
ATOM 538 N N . THR A 1 69 ? -17.596 -0.128 9.396 1.00 89.44 69 THR A N 1
ATOM 539 C CA . THR A 1 69 ? -18.401 -0.930 8.462 1.00 89.44 69 THR A CA 1
ATOM 540 C C . THR A 1 69 ? -17.594 -1.390 7.244 1.00 89.44 69 THR A C 1
ATOM 542 O O . THR A 1 69 ? -18.164 -1.863 6.264 1.00 89.44 69 THR A O 1
ATOM 545 N N . ASN A 1 70 ? -16.261 -1.284 7.316 1.00 86.81 70 ASN A N 1
ATOM 546 C CA . ASN A 1 70 ? -15.291 -1.733 6.316 1.00 86.81 70 ASN A CA 1
ATOM 547 C C . ASN A 1 70 ? -15.329 -0.979 4.971 1.00 86.81 70 ASN A C 1
ATOM 549 O O . ASN A 1 70 ? -14.750 -1.439 3.990 1.00 86.81 70 ASN A O 1
ATOM 553 N N . TRP A 1 71 ? -15.950 0.202 4.919 1.00 92.69 71 TRP A N 1
ATOM 554 C CA . TRP A 1 71 ? -15.813 1.113 3.777 1.00 92.69 71 TRP A CA 1
ATOM 555 C C . TRP A 1 71 ? -14.524 1.918 3.875 1.00 92.69 71 TRP A C 1
ATOM 557 O O . TRP A 1 71 ? -14.213 2.422 4.955 1.00 92.69 71 TRP A O 1
ATOM 567 N N . VAL A 1 72 ? -13.820 2.075 2.754 1.00 94.25 72 VAL A N 1
ATOM 568 C CA . VAL A 1 72 ? -12.599 2.883 2.635 1.00 94.25 72 VAL A CA 1
ATOM 569 C C . VAL A 1 72 ? -12.869 4.063 1.704 1.00 94.25 72 VAL A C 1
ATOM 571 O O . VAL A 1 72 ? -13.361 3.868 0.595 1.00 94.25 72 VAL A O 1
ATOM 574 N N . PHE A 1 73 ? -12.548 5.273 2.158 1.00 93.50 73 PHE A N 1
ATOM 575 C CA . PHE A 1 73 ? -12.678 6.517 1.393 1.00 93.50 73 PHE A CA 1
ATOM 576 C C . PHE A 1 73 ? -11.313 7.184 1.251 1.00 93.50 73 PHE A C 1
ATOM 578 O O . PHE A 1 73 ? -10.597 7.247 2.246 1.00 93.50 73 PHE A O 1
ATOM 585 N N . GLY A 1 74 ? -10.982 7.716 0.073 1.00 89.50 74 GLY A N 1
ATOM 586 C CA . GLY A 1 74 ? -9.726 8.437 -0.176 1.00 89.50 74 GLY A CA 1
ATOM 587 C C . GLY A 1 74 ? -9.052 8.058 -1.480 1.00 89.50 74 GLY A C 1
ATOM 588 O O . GLY A 1 74 ? -9.037 6.847 -1.797 1.00 89.50 74 GLY A O 1
#

Solvent-accessible surface area (backbone atoms only — not comparable to full-atom values): 4776 Å² total; per-residue (Å²): 136,86,82,61,63,69,62,56,53,52,54,52,58,63,67,67,69,63,84,73,87,83,74,76,88,73,61,67,72,74,46,69,45,82,43,77,52,75,47,76,49,76,47,79,54,60,71,73,45,45,80,73,42,72,72,46,78,49,77,51,65,50,58,33,41,33,40,38,85,73,49,74,48,112